Protein AF-A0A3M1GGQ2-F1 (afdb_monomer_lite)

pLDDT: mean 94.08, std 7.92, range [58.44, 98.44]

Secondary structure (DSSP, 8-state):
-HHHHHHHHHHHHHHHHHHHHHHHHHHHTT--HHHHHHHHHHHHHH-

Sequence (47 aa):
MRTERRQNCLRRLRRIEGQVRGVARMIEDDRYCIDILNQLAAAKAAL

Radius of gyration: 13.32 Å; chains: 1; bounding box: 28×13×38 Å

Foldseek 3Di:
DVVVVVVVVVVLVVVLVVLVVVLVVCVVVVHDPVVSVVSVVVSVVSD

Structure (mmCIF, N/CA/C/O backbone):
data_AF-A0A3M1GGQ2-F1
#
_entry.id   AF-A0A3M1GGQ2-F1
#
loop_
_atom_site.group_PDB
_atom_site.id
_atom_site.type_symbol
_atom_site.label_atom_id
_atom_site.label_alt_id
_atom_site.label_comp_id
_atom_site.label_asym_id
_atom_site.label_entity_id
_atom_site.label_seq_id
_atom_site.pdbx_PDB_ins_code
_atom_site.Cartn_x
_atom_site.Cartn_y
_atom_site.Cartn_z
_atom_site.occupancy
_atom_site.B_iso_or_equiv
_atom_site.auth_seq_id
_atom_site.auth_comp_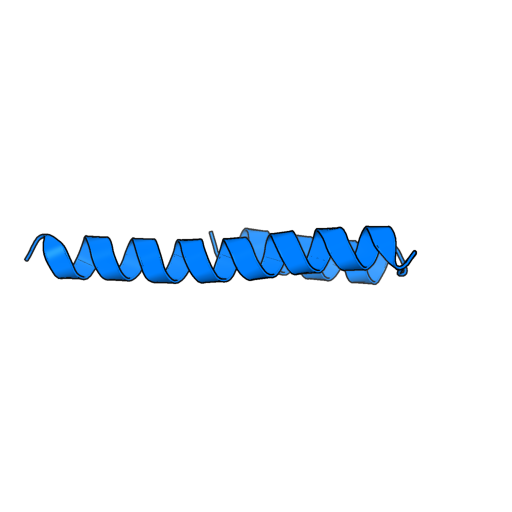id
_atom_site.auth_asym_id
_atom_site.auth_atom_id
_atom_site.pdbx_PDB_model_num
ATOM 1 N N . MET A 1 1 ? -17.311 -0.840 25.387 1.00 58.44 1 MET A N 1
ATOM 2 C CA . MET A 1 1 ? -15.988 -0.178 25.248 1.00 58.44 1 MET A CA 1
ATOM 3 C C . MET A 1 1 ? -14.885 -1.029 24.577 1.00 58.44 1 MET A C 1
ATOM 5 O O . MET A 1 1 ? -13.952 -0.448 24.039 1.00 58.44 1 MET A O 1
ATOM 9 N N . ARG A 1 2 ? -14.951 -2.376 24.533 1.00 65.75 2 ARG A N 1
ATOM 10 C CA . ARG A 1 2 ? -13.916 -3.224 23.876 1.00 65.75 2 ARG A CA 1
ATOM 11 C C . ARG A 1 2 ? -14.049 -3.318 22.342 1.00 65.75 2 ARG A C 1
ATOM 13 O O . ARG A 1 2 ? -13.055 -3.459 21.634 1.00 65.75 2 ARG A O 1
ATOM 20 N N . THR A 1 3 ? -15.273 -3.208 21.830 1.00 77.75 3 THR A N 1
ATOM 21 C CA . THR A 1 3 ? -15.606 -3.421 20.412 1.00 77.75 3 THR A CA 1
ATOM 22 C C . THR A 1 3 ? -15.087 -2.311 19.499 1.00 77.75 3 THR A C 1
ATOM 24 O O . THR A 1 3 ? -14.587 -2.599 18.417 1.00 77.75 3 THR A O 1
ATOM 27 N N . GLU A 1 4 ? -15.137 -1.055 19.942 1.00 86.25 4 GLU A N 1
ATOM 28 C CA . GLU A 1 4 ? -14.761 0.100 19.120 1.00 86.25 4 GLU A CA 1
ATOM 29 C C . GLU A 1 4 ? -13.253 0.160 18.842 1.00 86.25 4 GLU A C 1
ATOM 31 O O . GLU A 1 4 ? -12.843 0.322 17.694 1.00 86.25 4 GLU A O 1
ATOM 36 N N . ARG A 1 5 ? -12.412 -0.085 19.860 1.00 91.75 5 ARG A N 1
ATOM 37 C CA . ARG A 1 5 ? -10.954 -0.192 19.670 1.00 91.75 5 ARG A CA 1
ATOM 38 C C . ARG A 1 5 ? -10.599 -1.340 18.732 1.00 91.75 5 ARG A C 1
ATOM 40 O O . ARG A 1 5 ? -9.799 -1.15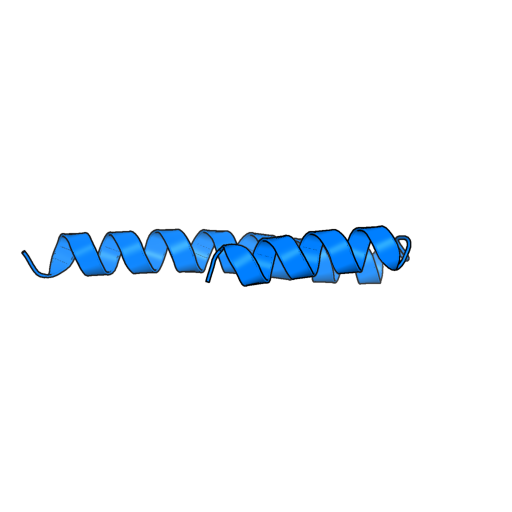5 17.823 1.00 91.75 5 ARG A O 1
ATOM 47 N N . ARG A 1 6 ? -11.244 -2.504 18.904 1.00 93.88 6 ARG A N 1
ATOM 48 C CA . ARG A 1 6 ? -11.066 -3.658 18.010 1.00 93.88 6 ARG A CA 1
ATOM 49 C C . ARG A 1 6 ? -11.422 -3.297 16.568 1.00 93.88 6 ARG A C 1
ATOM 51 O O . ARG A 1 6 ? -10.650 -3.594 15.665 1.00 93.88 6 ARG A O 1
ATOM 58 N N . GLN A 1 7 ? -12.564 -2.649 16.347 1.00 95.38 7 GLN A N 1
ATOM 59 C CA . GLN A 1 7 ? -12.983 -2.218 15.013 1.00 95.38 7 GLN A CA 1
ATOM 60 C C . GLN A 1 7 ? -12.020 -1.188 14.413 1.00 95.38 7 GLN A C 1
ATOM 62 O O . GLN A 1 7 ? -11.716 -1.273 13.227 1.00 95.38 7 GLN A O 1
ATOM 67 N N . ASN A 1 8 ? -11.503 -0.253 15.213 1.00 94.19 8 ASN A N 1
ATOM 68 C CA . ASN A 1 8 ? -10.524 0.725 14.748 1.00 94.19 8 ASN A CA 1
ATOM 69 C C . ASN A 1 8 ? -9.211 0.051 14.317 1.00 94.19 8 ASN A C 1
ATOM 71 O O . ASN A 1 8 ? -8.765 0.258 13.189 1.00 94.19 8 ASN A O 1
ATOM 75 N N . CYS A 1 9 ? -8.665 -0.847 15.143 1.00 94.12 9 CYS A N 1
ATOM 76 C CA . CYS A 1 9 ? -7.485 -1.632 14.778 1.00 94.12 9 CYS A CA 1
ATOM 77 C C . CYS A 1 9 ? -7.717 -2.444 13.496 1.00 94.12 9 CYS A C 1
ATOM 79 O O . CYS A 1 9 ? -6.891 -2.407 12.590 1.00 94.12 9 CYS A O 1
ATOM 81 N N . LEU A 1 10 ? -8.869 -3.113 13.370 1.00 95.56 10 LEU A N 1
ATOM 82 C CA . LEU A 1 10 ? -9.214 -3.862 12.158 1.00 95.56 10 LEU A CA 1
ATOM 83 C C . LEU A 1 10 ? -9.307 -2.963 10.917 1.00 95.56 10 LEU A C 1
ATOM 85 O O . LEU A 1 10 ? -8.861 -3.369 9.848 1.00 95.56 10 LEU A O 1
ATOM 89 N N . ARG A 1 11 ? -9.846 -1.741 11.031 1.00 95.19 11 ARG A N 1
ATOM 90 C CA . ARG A 1 11 ? -9.868 -0.779 9.913 1.00 95.19 11 ARG A CA 1
ATOM 91 C C . ARG A 1 11 ? -8.460 -0.371 9.484 1.00 95.19 11 ARG A C 1
ATOM 93 O O . ARG A 1 11 ? -8.194 -0.334 8.286 1.00 95.19 11 ARG A O 1
ATOM 100 N N . ARG A 1 12 ? -7.565 -0.095 10.438 1.00 94.88 12 ARG A N 1
ATOM 101 C CA . ARG A 1 12 ? -6.162 0.246 10.145 1.00 94.88 12 ARG A CA 1
ATOM 102 C C . ARG A 1 12 ? -5.447 -0.909 9.446 1.00 94.88 12 ARG A C 1
ATOM 104 O O . ARG A 1 12 ? -4.855 -0.700 8.395 1.00 94.88 12 ARG A O 1
ATOM 111 N N . LEU A 1 13 ? -5.598 -2.129 9.963 1.00 95.75 13 LEU A N 1
ATOM 112 C CA . LEU A 1 13 ? -5.004 -3.330 9.370 1.00 95.75 13 LEU A CA 1
ATOM 113 C C . LEU A 1 13 ? -5.499 -3.586 7.940 1.00 95.75 13 LEU A C 1
ATOM 115 O O . LEU A 1 13 ? -4.681 -3.831 7.062 1.00 95.75 13 LEU A O 1
ATOM 119 N N . ARG A 1 14 ? -6.805 -3.446 7.671 1.00 96.75 14 ARG A N 1
ATOM 120 C CA . ARG A 1 14 ? -7.366 -3.584 6.310 1.00 96.75 14 ARG A CA 1
ATOM 121 C C . ARG A 1 14 ? -6.789 -2.564 5.326 1.00 96.75 14 ARG A C 1
ATOM 123 O O . ARG A 1 14 ? -6.565 -2.885 4.164 1.00 96.75 14 ARG A O 1
ATOM 130 N N . ARG A 1 15 ? -6.546 -1.329 5.779 1.00 96.31 15 ARG A N 1
ATOM 131 C CA . ARG A 1 15 ? -5.908 -0.297 4.951 1.00 96.31 15 ARG A CA 1
ATOM 132 C C . ARG A 1 15 ? -4.465 -0.676 4.614 1.00 96.31 15 ARG A C 1
ATOM 134 O O . ARG A 1 15 ? -4.081 -0.576 3.453 1.00 96.31 15 ARG A O 1
ATOM 141 N N . ILE A 1 16 ? -3.703 -1.131 5.607 1.00 96.56 16 ILE A N 1
ATOM 142 C CA . ILE A 1 16 ? -2.307 -1.556 5.431 1.00 96.56 16 ILE A CA 1
ATOM 143 C C . ILE A 1 16 ? -2.230 -2.760 4.487 1.00 96.56 16 ILE A C 1
ATOM 145 O O . ILE A 1 16 ? -1.409 -2.767 3.578 1.00 96.56 16 ILE A O 1
ATOM 149 N N . GLU A 1 17 ? -3.127 -3.737 4.634 1.00 97.62 17 GLU A N 1
ATOM 150 C CA . GLU A 1 17 ? -3.228 -4.884 3.724 1.00 97.62 17 GLU A CA 1
ATOM 151 C C . GLU A 1 17 ? -3.416 -4.437 2.265 1.00 97.62 17 GLU A C 1
ATOM 153 O O . GLU A 1 17 ? -2.728 -4.927 1.370 1.00 97.62 17 GLU A O 1
ATOM 158 N N . GLY A 1 18 ? -4.298 -3.460 2.024 1.00 97.75 18 GLY A N 1
ATOM 159 C CA . GLY A 1 18 ? -4.490 -2.876 0.696 1.00 97.75 18 GLY A CA 1
ATOM 160 C C . GLY A 1 18 ? -3.228 -2.202 0.148 1.00 97.75 18 GLY A C 1
ATOM 161 O O . GLY A 1 18 ? -2.912 -2.373 -1.027 1.00 97.75 18 GLY A O 1
ATOM 162 N N . GLN A 1 19 ? -2.475 -1.490 0.993 1.00 97.56 19 GLN A N 1
ATOM 163 C CA . GLN A 1 19 ? -1.205 -0.871 0.597 1.00 97.56 19 GLN A CA 1
ATOM 164 C C . GLN A 1 19 ? -0.149 -1.922 0.234 1.00 97.56 19 GLN A C 1
ATOM 166 O O . GLN A 1 19 ? 0.491 -1.805 -0.807 1.00 97.56 19 GLN A O 1
ATOM 171 N N . VAL A 1 20 ? -0.005 -2.977 1.043 1.00 97.56 20 VAL A N 1
ATOM 172 C CA . VAL A 1 20 ? 0.946 -4.073 0.784 1.00 97.56 20 VAL A CA 1
ATOM 173 C C . VAL A 1 20 ? 0.586 -4.819 -0.501 1.00 97.56 20 VAL A C 1
ATOM 175 O O . VAL A 1 20 ? 1.461 -5.094 -1.319 1.00 97.56 20 VAL A O 1
ATOM 178 N N . ARG A 1 21 ? -0.705 -5.085 -0.733 1.00 98.25 21 ARG A N 1
ATOM 179 C CA . ARG A 1 21 ? -1.184 -5.685 -1.986 1.00 98.25 21 ARG A CA 1
ATOM 180 C C . ARG A 1 21 ? -0.914 -4.781 -3.192 1.00 98.25 21 ARG A C 1
ATOM 182 O O . ARG A 1 21 ? -0.558 -5.276 -4.255 1.00 98.25 21 ARG A O 1
ATOM 189 N N . GLY A 1 22 ? -1.053 -3.466 -3.022 1.00 97.94 22 GLY A N 1
ATOM 190 C CA . GLY A 1 22 ? -0.677 -2.482 -4.035 1.00 97.94 22 GLY A CA 1
ATOM 191 C C . GLY A 1 22 ? 0.808 -2.560 -4.383 1.00 97.94 22 GLY A C 1
ATOM 192 O O . GLY A 1 22 ? 1.142 -2.660 -5.555 1.00 97.94 22 GLY A O 1
ATOM 193 N N . VAL A 1 23 ? 1.686 -2.597 -3.376 1.00 98.06 23 VAL A N 1
ATOM 194 C CA . VAL A 1 23 ? 3.139 -2.745 -3.568 1.00 98.06 23 VAL A CA 1
ATOM 195 C C . VAL A 1 23 ? 3.488 -4.035 -4.314 1.00 98.06 23 VAL A C 1
ATOM 197 O O . VAL A 1 23 ? 4.289 -3.984 -5.240 1.00 98.06 23 VAL A O 1
ATOM 200 N N . ALA A 1 24 ? 2.866 -5.166 -3.966 1.00 98.31 24 ALA A N 1
ATOM 201 C CA . ALA A 1 24 ? 3.071 -6.427 -4.684 1.00 98.31 24 ALA A CA 1
ATOM 202 C C . ALA A 1 24 ? 2.742 -6.291 -6.179 1.00 98.31 24 ALA A C 1
ATOM 204 O O . ALA A 1 24 ? 3.551 -6.664 -7.021 1.00 98.31 24 ALA A O 1
ATOM 205 N N . ARG A 1 25 ? 1.616 -5.649 -6.509 1.00 98.44 25 ARG A N 1
ATOM 206 C CA . ARG A 1 25 ? 1.245 -5.392 -7.904 1.00 98.44 25 ARG A CA 1
ATOM 207 C C . ARG A 1 25 ? 2.219 -4.455 -8.616 1.00 98.44 25 ARG A C 1
ATOM 209 O O . ARG A 1 25 ? 2.533 -4.670 -9.772 1.00 98.44 25 ARG A O 1
ATOM 216 N N . MET A 1 26 ? 2.744 -3.442 -7.925 1.00 98.31 26 MET A N 1
ATOM 217 C CA . MET A 1 26 ? 3.771 -2.564 -8.500 1.00 98.31 26 MET A CA 1
ATOM 218 C C . MET A 1 26 ? 5.050 -3.324 -8.864 1.00 98.31 26 MET A C 1
ATOM 220 O O . MET A 1 26 ? 5.710 -2.944 -9.824 1.00 98.31 26 MET A O 1
ATOM 224 N N . ILE A 1 27 ? 5.397 -4.363 -8.100 1.00 98.25 27 ILE A N 1
ATOM 225 C CA . ILE A 1 27 ? 6.531 -5.243 -8.400 1.00 98.25 27 ILE A CA 1
ATOM 226 C C . ILE A 1 27 ? 6.209 -6.126 -9.611 1.00 98.25 27 ILE A C 1
ATOM 228 O O . ILE A 1 27 ? 7.037 -6.234 -10.505 1.00 98.25 27 ILE A O 1
ATOM 232 N N . GLU A 1 28 ? 5.013 -6.719 -9.665 1.00 98.44 28 GLU A N 1
ATOM 233 C CA . GLU A 1 28 ? 4.552 -7.508 -10.822 1.00 98.44 28 GLU A CA 1
ATOM 234 C C . GLU A 1 28 ? 4.504 -6.677 -12.116 1.00 98.44 28 GLU A C 1
ATOM 236 O O . GLU A 1 28 ? 4.802 -7.191 -13.190 1.00 98.44 28 GLU A O 1
ATOM 241 N N . ASP A 1 29 ? 4.169 -5.390 -12.001 1.00 98.25 29 ASP A N 1
ATOM 242 C CA . ASP A 1 29 ? 4.096 -4.430 -13.106 1.00 98.25 29 ASP A CA 1
ATOM 243 C C . ASP A 1 29 ? 5.465 -3.786 -13.448 1.00 98.25 29 ASP A C 1
ATOM 245 O O . ASP A 1 29 ? 5.504 -2.807 -14.197 1.00 98.25 29 ASP A O 1
ATOM 249 N N . ASP A 1 30 ? 6.580 -4.267 -12.876 1.00 97.12 30 ASP A N 1
ATOM 250 C CA . ASP A 1 30 ? 7.947 -3.740 -13.077 1.00 97.12 30 ASP A CA 1
ATOM 251 C C . ASP A 1 30 ? 8.063 -2.210 -12.875 1.00 97.12 30 ASP A C 1
ATOM 253 O O . ASP A 1 30 ? 8.793 -1.486 -13.565 1.00 97.12 30 ASP A O 1
ATOM 257 N N . ARG A 1 31 ? 7.322 -1.666 -11.899 1.00 97.44 31 ARG A N 1
ATOM 258 C CA . ARG A 1 31 ? 7.362 -0.229 -11.603 1.00 97.44 31 ARG A CA 1
ATOM 259 C C . ARG A 1 31 ? 8.701 0.200 -11.019 1.00 97.44 31 ARG A C 1
ATOM 261 O O . ARG A 1 31 ? 9.408 -0.546 -10.348 1.00 97.44 31 ARG A O 1
ATOM 268 N N . TYR A 1 32 ? 9.003 1.482 -11.208 1.00 97.69 32 TYR A N 1
ATOM 269 C CA . TYR A 1 32 ? 10.255 2.065 -10.755 1.00 97.69 32 TYR A CA 1
ATOM 270 C C . TYR A 1 32 ? 10.457 1.926 -9.240 1.00 97.69 32 TYR A C 1
ATOM 272 O O . TYR A 1 32 ? 9.566 2.231 -8.441 1.00 97.69 32 TYR A O 1
ATOM 280 N N . CYS A 1 33 ? 11.667 1.528 -8.841 1.00 97.44 33 CYS A N 1
ATOM 281 C CA . CYS A 1 33 ? 11.996 1.221 -7.450 1.00 97.44 33 CYS A CA 1
ATOM 282 C C . CYS A 1 33 ? 11.697 2.379 -6.486 1.00 97.44 33 CYS A C 1
ATOM 284 O O . CYS A 1 33 ? 11.273 2.133 -5.361 1.00 97.44 33 CYS A O 1
ATOM 286 N N . ILE A 1 34 ? 11.875 3.637 -6.909 1.00 97.81 34 ILE A N 1
ATOM 287 C CA . ILE A 1 34 ? 11.587 4.803 -6.055 1.00 97.81 34 ILE A CA 1
ATOM 288 C C . ILE A 1 34 ? 10.087 4.909 -5.745 1.00 97.81 34 ILE A C 1
ATOM 290 O O . ILE A 1 34 ? 9.717 5.187 -4.604 1.00 97.81 34 ILE A O 1
ATOM 294 N N . ASP A 1 35 ? 9.215 4.618 -6.712 1.00 97.50 35 ASP A N 1
ATOM 295 C CA . ASP A 1 35 ? 7.766 4.619 -6.486 1.00 97.50 35 ASP A CA 1
ATOM 296 C C . ASP A 1 35 ? 7.369 3.517 -5.501 1.00 97.50 35 ASP A C 1
ATOM 298 O O . ASP A 1 35 ? 6.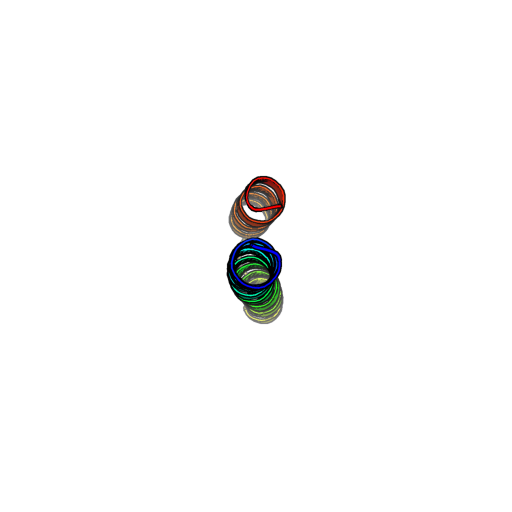562 3.744 -4.597 1.00 97.50 35 ASP A O 1
ATOM 302 N N . ILE A 1 36 ? 7.969 2.333 -5.653 1.00 98.00 36 ILE A N 1
ATOM 303 C CA . ILE A 1 36 ? 7.764 1.193 -4.754 1.00 98.00 36 ILE A CA 1
ATOM 304 C C . ILE A 1 36 ? 8.211 1.556 -3.332 1.00 98.00 36 ILE A C 1
ATOM 306 O O . ILE A 1 36 ? 7.456 1.353 -2.380 1.00 98.00 36 ILE A O 1
ATOM 310 N N . LEU A 1 37 ? 9.398 2.152 -3.176 1.00 97.62 37 LEU A N 1
ATOM 311 C CA . LEU A 1 37 ? 9.925 2.595 -1.881 1.00 97.62 37 LEU A CA 1
ATOM 312 C C . LEU A 1 37 ? 9.016 3.633 -1.214 1.00 97.62 37 LEU A C 1
ATOM 314 O O . LEU A 1 37 ? 8.751 3.536 -0.015 1.00 97.62 37 LEU A O 1
ATOM 318 N N . ASN A 1 38 ? 8.486 4.584 -1.985 1.00 97.88 38 ASN A N 1
ATOM 319 C CA . ASN A 1 38 ? 7.552 5.588 -1.479 1.00 97.88 38 ASN A CA 1
ATOM 320 C C . ASN A 1 38 ? 6.248 4.951 -0.973 1.00 97.88 38 ASN A C 1
ATOM 322 O O . ASN A 1 38 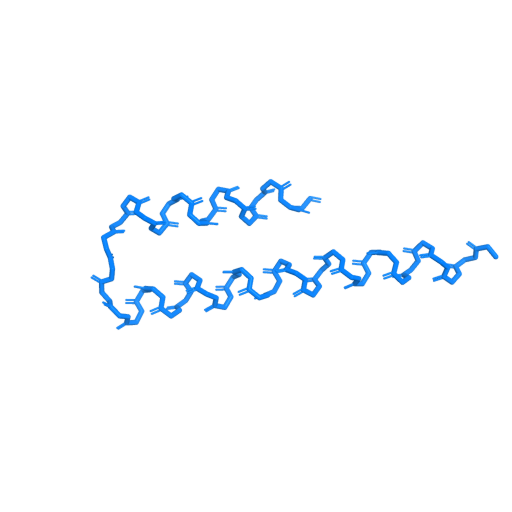? 5.761 5.308 0.103 1.00 97.88 38 ASN A O 1
ATOM 326 N N . GLN A 1 39 ? 5.697 3.972 -1.697 1.00 97.25 39 GLN A N 1
ATOM 327 C CA . GLN A 1 39 ? 4.497 3.255 -1.251 1.00 97.25 39 GLN A CA 1
ATOM 328 C C . GLN A 1 39 ? 4.762 2.368 -0.031 1.00 97.25 39 GLN A C 1
ATOM 330 O O . GLN A 1 39 ? 3.939 2.314 0.887 1.00 97.25 39 GLN A O 1
ATOM 335 N N . LEU A 1 40 ? 5.934 1.736 0.039 1.00 96.19 40 LEU A N 1
ATOM 336 C CA . LEU A 1 40 ? 6.354 0.963 1.204 1.00 96.19 40 LEU A CA 1
ATOM 337 C C . LEU A 1 40 ? 6.490 1.856 2.450 1.00 96.19 40 LEU A C 1
ATOM 339 O O . LEU A 1 40 ? 6.027 1.491 3.533 1.00 96.19 40 LEU A O 1
ATOM 343 N N . ALA A 1 41 ? 7.065 3.054 2.302 1.00 96.88 41 ALA A N 1
ATOM 344 C CA . ALA A 1 41 ? 7.163 4.037 3.379 1.00 96.88 41 ALA A CA 1
ATOM 345 C C . ALA A 1 41 ? 5.775 4.501 3.856 1.00 96.88 41 ALA A C 1
ATOM 347 O O . ALA A 1 41 ? 5.534 4.590 5.062 1.00 96.88 41 ALA A O 1
ATOM 348 N N . ALA A 1 42 ? 4.834 4.713 2.931 1.00 95.25 42 ALA A N 1
ATOM 349 C CA . ALA A 1 42 ? 3.451 5.058 3.256 1.00 95.25 42 ALA A CA 1
ATOM 350 C C . ALA A 1 42 ? 2.709 3.929 3.997 1.00 95.25 42 ALA A C 1
ATOM 352 O O . ALA A 1 42 ? 1.901 4.207 4.885 1.00 95.25 42 ALA A O 1
ATOM 353 N N . ALA A 1 43 ? 2.980 2.663 3.664 1.00 95.31 43 ALA A N 1
ATOM 354 C CA . ALA A 1 43 ? 2.445 1.513 4.395 1.00 95.31 43 ALA A CA 1
ATOM 355 C C . ALA A 1 43 ? 3.026 1.427 5.814 1.00 95.31 43 ALA A C 1
ATOM 357 O O . ALA A 1 43 ? 2.291 1.214 6.778 1.00 95.31 43 ALA A O 1
ATOM 358 N N . LYS A 1 44 ? 4.335 1.673 5.960 1.00 94.06 44 LYS A N 1
ATOM 359 C CA . LYS A 1 44 ? 5.011 1.705 7.264 1.00 94.06 44 LYS A CA 1
ATOM 360 C C . LYS A 1 44 ? 4.484 2.818 8.171 1.00 94.06 44 LYS A C 1
ATOM 362 O O . LYS A 1 44 ? 4.347 2.594 9.363 1.00 94.06 44 LYS A O 1
ATOM 367 N N . ALA A 1 45 ? 4.161 3.987 7.620 1.00 94.19 45 ALA A N 1
ATOM 368 C CA . ALA A 1 45 ? 3.584 5.098 8.380 1.00 94.19 45 ALA A CA 1
ATOM 369 C C . ALA A 1 45 ? 2.124 4.860 8.818 1.00 94.19 45 ALA A C 1
ATOM 371 O O . ALA A 1 45 ? 1.619 5.571 9.684 1.00 94.19 45 ALA A O 1
ATOM 372 N N . ALA A 1 46 ? 1.423 3.899 8.205 1.00 88.94 46 ALA A N 1
ATOM 373 C CA . ALA A 1 46 ? 0.047 3.557 8.562 1.00 88.94 46 ALA A CA 1
ATOM 374 C C . ALA A 1 46 ? -0.052 2.562 9.741 1.00 88.94 46 ALA A C 1
ATOM 376 O O . ALA A 1 46 ? -1.104 2.514 10.404 1.00 88.94 46 ALA A O 1
ATOM 377 N N .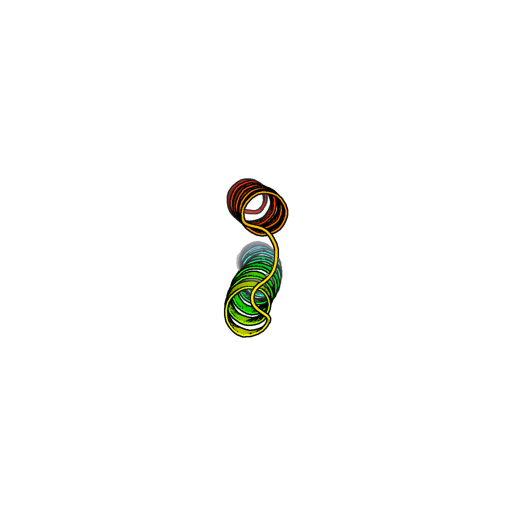 LEU A 1 47 ? 1.022 1.801 10.002 1.00 82.06 47 LEU A N 1
ATOM 378 C CA . LEU A 1 47 ? 1.213 0.943 11.185 1.00 82.06 47 LEU A CA 1
ATOM 379 C C 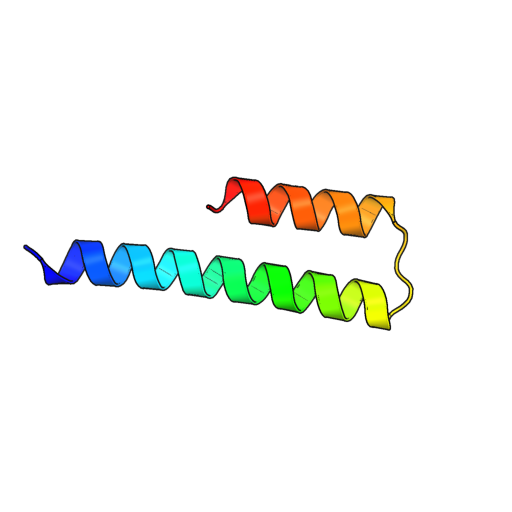. LEU A 1 47 ? 1.306 1.780 12.467 1.00 82.06 47 LEU A C 1
ATOM 381 O O . LEU A 1 47 ? 0.609 1.417 13.447 1.00 82.06 47 LEU A O 1
#